Protein AF-A0A2V6WDA0-F1 (afdb_monomer)

Structure (mmCIF, N/CA/C/O backbone):
data_AF-A0A2V6WDA0-F1
#
_entry.id   AF-A0A2V6WDA0-F1
#
loop_
_atom_site.group_PDB
_atom_site.id
_atom_site.type_symbol
_atom_site.label_atom_id
_atom_site.label_alt_id
_atom_site.label_comp_id
_atom_site.label_asym_id
_atom_site.label_entity_id
_atom_site.label_seq_id
_atom_site.pdbx_PDB_ins_code
_atom_site.Cartn_x
_atom_site.Cartn_y
_atom_site.Cartn_z
_a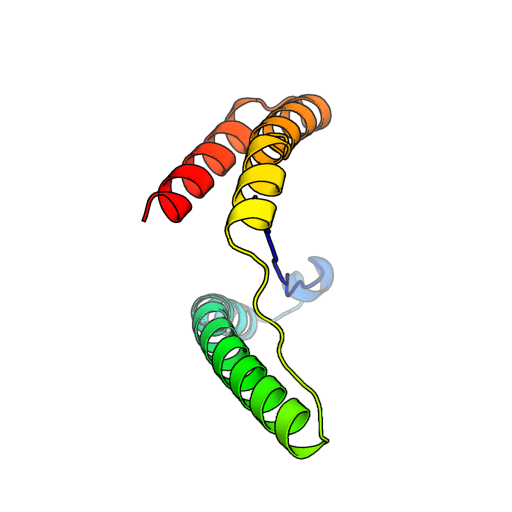tom_site.occupa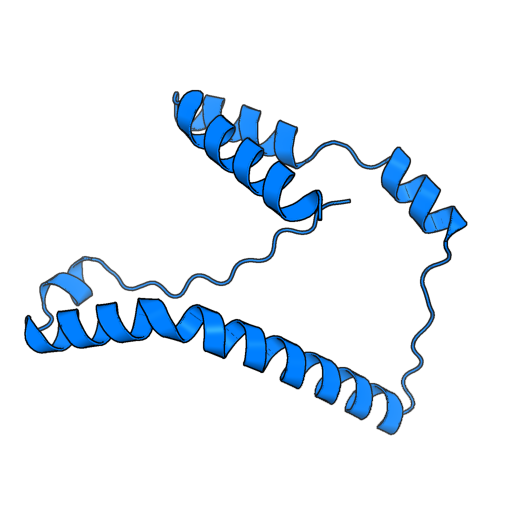ncy
_atom_site.B_iso_or_equiv
_atom_site.auth_seq_id
_atom_site.auth_comp_id
_atom_site.auth_asym_id
_atom_site.auth_atom_id
_atom_site.pdbx_PDB_model_num
ATOM 1 N N . MET A 1 1 ? -8.205 9.121 10.030 1.00 54.94 1 MET A N 1
ATOM 2 C CA . MET A 1 1 ? -7.058 8.222 10.258 1.00 54.94 1 MET A CA 1
ATOM 3 C C . MET A 1 1 ? -6.836 7.422 8.990 1.00 54.94 1 MET A C 1
ATOM 5 O O . MET A 1 1 ? -7.777 6.795 8.522 1.00 54.94 1 MET A O 1
ATOM 9 N N . MET A 1 2 ? -5.642 7.533 8.411 1.00 61.38 2 MET A N 1
ATOM 10 C CA . MET A 1 2 ? -5.237 6.835 7.193 1.00 61.38 2 MET A CA 1
ATOM 11 C C . MET A 1 2 ? -4.226 5.760 7.585 1.00 61.38 2 MET A C 1
ATOM 13 O O . MET A 1 2 ? -3.241 6.078 8.246 1.00 61.38 2 MET A O 1
ATOM 17 N N . ALA A 1 3 ? -4.477 4.515 7.195 1.00 59.34 3 ALA A N 1
ATOM 18 C CA . ALA A 1 3 ? -3.494 3.444 7.264 1.00 59.34 3 ALA A CA 1
ATOM 19 C C . ALA A 1 3 ? -3.102 3.097 5.827 1.00 59.34 3 ALA A C 1
ATOM 21 O O . ALA A 1 3 ? -3.945 2.679 5.037 1.00 59.34 3 ALA A O 1
ATOM 22 N N . LEU A 1 4 ? -1.838 3.334 5.485 1.00 62.47 4 LEU A N 1
ATOM 23 C CA . LEU A 1 4 ? -1.258 2.921 4.214 1.00 62.47 4 LEU A CA 1
ATOM 24 C C . LEU A 1 4 ? -0.470 1.645 4.477 1.00 62.47 4 LEU A C 1
ATOM 26 O O . LEU A 1 4 ? 0.538 1.673 5.182 1.00 62.47 4 LEU A O 1
ATOM 30 N N . THR A 1 5 ? -0.933 0.530 3.929 1.00 64.00 5 THR A N 1
ATOM 31 C CA . THR A 1 5 ? -0.197 -0.733 3.950 1.00 64.00 5 THR A CA 1
ATOM 32 C C . THR A 1 5 ? 0.186 -1.086 2.520 1.00 64.00 5 THR A C 1
ATOM 34 O O . THR A 1 5 ? -0.581 -0.889 1.578 1.00 64.00 5 THR A O 1
ATOM 37 N N . GLY A 1 6 ? 1.418 -1.548 2.336 1.00 72.19 6 GLY A N 1
ATOM 38 C CA . GLY A 1 6 ? 1.940 -1.897 1.024 1.00 72.19 6 GLY A CA 1
ATOM 39 C C . GLY A 1 6 ? 2.985 -2.988 1.158 1.00 72.19 6 GLY A C 1
ATOM 40 O O . GLY A 1 6 ? 3.932 -2.853 1.930 1.00 72.19 6 GLY A O 1
ATOM 41 N N . HIS A 1 7 ? 2.810 -4.061 0.395 1.00 82.88 7 HIS A N 1
ATOM 42 C CA . HIS A 1 7 ? 3.795 -5.125 0.276 1.00 82.88 7 HIS A CA 1
ATOM 43 C C . HIS A 1 7 ? 4.488 -4.979 -1.072 1.00 82.88 7 HIS A C 1
ATOM 45 O O . HIS A 1 7 ? 3.846 -5.016 -2.119 1.00 82.88 7 HIS A O 1
ATOM 51 N N . ASN A 1 8 ? 5.806 -4.796 -1.042 1.00 83.19 8 ASN A N 1
ATOM 52 C CA . ASN A 1 8 ? 6.606 -4.693 -2.252 1.00 83.19 8 ASN A CA 1
ATOM 53 C C . ASN A 1 8 ? 7.285 -6.033 -2.523 1.00 83.19 8 ASN A C 1
ATOM 55 O O . ASN A 1 8 ? 8.118 -6.480 -1.736 1.00 83.19 8 ASN A O 1
ATOM 59 N N . ILE A 1 9 ? 6.982 -6.639 -3.668 1.00 83.19 9 ILE A N 1
ATOM 60 C CA . ILE A 1 9 ? 7.757 -7.763 -4.194 1.00 83.19 9 ILE A CA 1
ATOM 61 C C . ILE A 1 9 ? 8.825 -7.170 -5.106 1.00 83.19 9 ILE A C 1
ATOM 63 O O . ILE A 1 9 ? 8.515 -6.532 -6.111 1.00 83.19 9 ILE A O 1
ATOM 67 N N . THR A 1 10 ? 10.093 -7.332 -4.735 1.00 90.00 10 THR A N 1
ATOM 68 C CA . THR A 1 10 ? 11.211 -6.695 -5.441 1.00 90.00 10 THR A CA 1
ATOM 69 C C . THR A 1 10 ? 12.271 -7.710 -5.845 1.00 90.00 10 THR A C 1
ATOM 71 O O . THR A 1 10 ? 12.440 -8.753 -5.220 1.00 90.00 10 THR A O 1
ATOM 74 N N . MET A 1 11 ? 12.998 -7.392 -6.916 1.00 94.00 11 MET A N 1
ATOM 75 C CA . MET A 1 11 ? 14.137 -8.168 -7.398 1.00 94.00 11 MET A CA 1
ATOM 76 C C . MET A 1 11 ? 15.306 -7.227 -7.667 1.00 94.00 11 MET A C 1
ATOM 78 O O . MET A 1 11 ? 15.132 -6.125 -8.192 1.00 94.00 11 MET A O 1
ATOM 82 N N . SER A 1 12 ? 16.521 -7.673 -7.340 1.00 97.00 12 SER A N 1
ATOM 83 C CA . SER A 1 12 ? 17.721 -6.890 -7.624 1.00 97.00 12 SER A CA 1
ATOM 84 C C . SER A 1 12 ? 17.897 -6.664 -9.128 1.00 97.00 12 SER A C 1
ATOM 86 O O . SER A 1 12 ? 17.724 -7.575 -9.943 1.00 97.00 12 SER A O 1
ATOM 88 N N . LYS A 1 13 ? 18.336 -5.458 -9.506 1.00 96.56 13 LYS A N 1
ATOM 89 C CA . LYS A 1 13 ? 18.588 -5.097 -10.911 1.00 96.56 13 LYS A CA 1
ATOM 90 C C . LYS A 1 13 ? 19.578 -6.049 -11.592 1.00 96.56 13 LYS A C 1
ATOM 92 O O . LYS A 1 13 ? 19.381 -6.397 -12.750 1.00 96.56 13 LYS A O 1
ATOM 97 N N . ARG A 1 14 ? 20.601 -6.507 -10.856 1.00 97.94 14 ARG A N 1
ATOM 98 C CA . ARG A 1 14 ? 21.593 -7.490 -11.327 1.00 97.94 14 ARG A CA 1
ATOM 99 C C . ARG A 1 14 ? 20.945 -8.818 -11.715 1.00 97.94 14 ARG A C 1
ATOM 101 O O . ARG A 1 14 ? 21.348 -9.417 -12.705 1.00 97.94 14 ARG A O 1
ATOM 108 N N . THR A 1 15 ? 19.992 -9.295 -10.918 1.00 97.69 15 THR A N 1
ATOM 109 C CA . THR A 1 15 ? 19.298 -10.557 -11.209 1.00 97.69 15 THR A CA 1
ATOM 110 C C . THR A 1 15 ? 18.383 -10.367 -12.407 1.00 97.69 15 THR A C 1
ATOM 112 O O . THR A 1 15 ? 18.494 -11.115 -13.370 1.00 97.69 15 THR A O 1
ATOM 115 N N . TRP A 1 16 ? 17.593 -9.288 -12.414 1.00 97.19 16 TRP A N 1
ATOM 116 C CA . TRP A 1 16 ? 16.725 -8.934 -13.537 1.00 97.19 16 TRP A CA 1
ATOM 117 C C . TRP A 1 16 ? 17.464 -8.894 -14.879 1.00 97.19 16 TRP A C 1
ATOM 119 O O . TRP A 1 16 ? 17.018 -9.494 -15.854 1.00 97.19 16 TRP A O 1
ATOM 129 N N . SER A 1 17 ? 18.622 -8.227 -14.930 1.00 97.75 17 SER A N 1
ATOM 130 C CA . SER A 1 17 ? 19.399 -8.069 -16.165 1.00 97.75 17 SER A CA 1
ATOM 131 C C . SER A 1 17 ? 20.000 -9.370 -16.697 1.00 97.75 17 SER A C 1
ATOM 133 O O . SER A 1 17 ? 20.411 -9.407 -17.849 1.00 97.75 17 SER A O 1
ATOM 135 N N . ARG A 1 18 ? 20.098 -10.410 -15.862 1.00 98.06 18 ARG A N 1
ATOM 136 C CA . ARG A 1 18 ? 20.635 -11.723 -16.246 1.00 98.06 18 ARG A CA 1
ATOM 137 C C . ARG A 1 18 ? 19.555 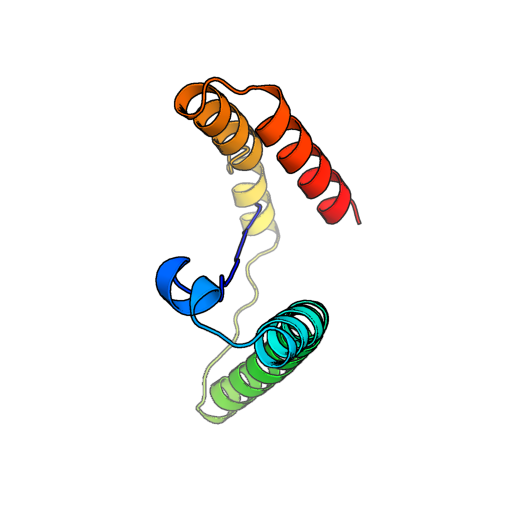-12.689 -16.724 1.00 98.06 18 ARG A C 1
ATOM 139 O O . ARG A 1 18 ? 19.897 -13.742 -17.249 1.00 98.06 18 ARG A O 1
ATOM 146 N N . LEU A 1 19 ? 18.280 -12.353 -16.533 1.00 98.06 19 LEU A N 1
ATOM 147 C CA . LEU A 1 19 ? 17.180 -13.171 -17.024 1.00 98.06 19 LEU A CA 1
ATOM 148 C C . LEU A 1 19 ? 17.064 -13.050 -18.552 1.00 98.06 19 LEU A C 1
ATOM 150 O O . LEU A 1 19 ? 17.126 -11.930 -19.071 1.00 98.06 19 LEU A O 1
ATOM 154 N N . PRO A 1 20 ? 16.835 -14.169 -19.260 1.00 98.38 20 PRO A N 1
ATOM 155 C CA . PRO A 1 20 ? 16.413 -14.158 -20.655 1.00 98.38 20 PRO A CA 1
ATOM 156 C C . PRO A 1 20 ? 15.171 -13.284 -20.889 1.00 98.38 20 PRO A C 1
ATOM 158 O O . PRO A 1 20 ? 14.367 -13.045 -19.980 1.00 98.38 20 PRO A O 1
ATOM 161 N N . LYS A 1 21 ? 15.020 -12.761 -22.111 1.00 97.94 21 LYS A N 1
ATOM 162 C CA . LYS A 1 21 ? 13.998 -11.748 -22.416 1.00 97.94 21 LYS A CA 1
ATOM 163 C C . LYS A 1 21 ? 12.571 -12.284 -22.292 1.00 97.94 21 LYS A C 1
ATOM 165 O O . LYS A 1 21 ? 11.693 -11.578 -21.804 1.00 97.94 21 LYS A O 1
ATOM 170 N N . ASP A 1 22 ? 12.353 -13.518 -22.712 1.00 98.12 22 ASP A N 1
ATOM 171 C CA . ASP A 1 22 ? 11.112 -14.267 -22.532 1.00 98.12 22 ASP A CA 1
ATOM 172 C C . ASP A 1 22 ? 10.741 -14.394 -21.046 1.00 98.12 22 ASP A C 1
ATOM 174 O O . ASP A 1 22 ? 9.616 -14.075 -20.668 1.00 98.12 22 ASP A O 1
ATOM 178 N N . ILE A 1 23 ? 11.703 -14.715 -20.176 1.00 98.19 23 ILE A N 1
ATOM 179 C CA . ILE A 1 23 ? 11.472 -14.796 -18.726 1.00 98.19 23 ILE A CA 1
ATOM 180 C C . ILE A 1 23 ? 11.167 -13.420 -18.123 1.00 98.19 23 ILE A C 1
ATOM 182 O O . ILE A 1 23 ? 10.249 -13.286 -17.313 1.00 98.19 23 ILE A O 1
ATOM 186 N N . GLN A 1 24 ? 11.875 -12.364 -18.541 1.00 97.75 24 GLN A N 1
ATOM 187 C CA . GLN A 1 24 ? 11.530 -10.993 -18.142 1.00 97.75 24 GLN A CA 1
ATOM 188 C C . GLN A 1 24 ? 10.086 -10.639 -18.525 1.00 97.75 24 GLN A C 1
ATOM 190 O O . GLN A 1 24 ? 9.376 -10.011 -17.739 1.00 97.75 24 GLN A O 1
ATOM 195 N N . ASN A 1 25 ? 9.640 -11.040 -19.716 1.00 97.44 25 ASN A N 1
ATOM 196 C CA . ASN A 1 25 ? 8.274 -10.782 -20.164 1.00 97.44 25 ASN A CA 1
ATOM 197 C C . ASN A 1 25 ? 7.250 -11.516 -19.284 1.00 97.44 25 ASN A C 1
ATOM 199 O O . ASN A 1 25 ? 6.266 -10.895 -18.888 1.00 97.44 25 ASN A O 1
ATOM 203 N N . VAL A 1 26 ? 7.517 -12.770 -18.897 1.00 96.44 26 VAL A N 1
ATOM 204 C CA . VAL A 1 26 ? 6.674 -13.513 -17.940 1.00 96.44 26 VAL A CA 1
ATOM 205 C C . VAL A 1 26 ? 6.579 -12.773 -16.605 1.00 96.44 26 VAL A C 1
ATOM 207 O O . VAL A 1 26 ? 5.480 -12.534 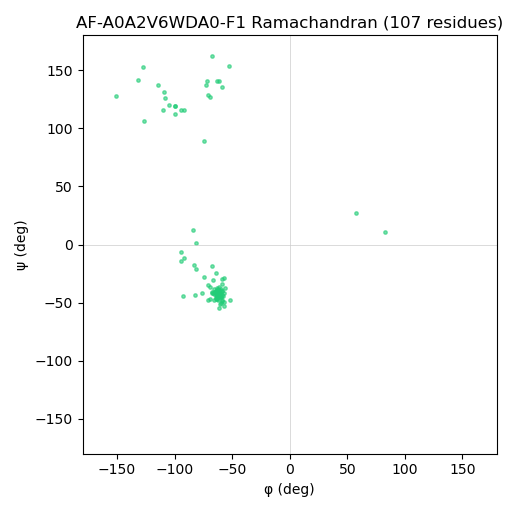-16.114 1.00 96.44 26 VAL A O 1
ATOM 210 N N . PHE A 1 27 ? 7.703 -12.330 -16.034 1.00 95.19 27 PHE A N 1
ATOM 211 C CA . PHE A 1 27 ? 7.681 -11.558 -14.786 1.00 95.19 27 PHE A CA 1
ATOM 212 C C . PHE A 1 27 ? 6.868 -10.265 -14.902 1.00 95.19 27 PHE A C 1
ATOM 214 O O . PHE A 1 27 ? 6.156 -9.915 -13.963 1.00 95.19 27 PHE A O 1
ATOM 221 N N . ARG A 1 28 ? 6.954 -9.546 -16.031 1.00 92.56 28 ARG A N 1
ATOM 222 C CA . ARG A 1 28 ? 6.152 -8.330 -16.247 1.00 92.56 28 ARG A CA 1
ATOM 223 C C . ARG A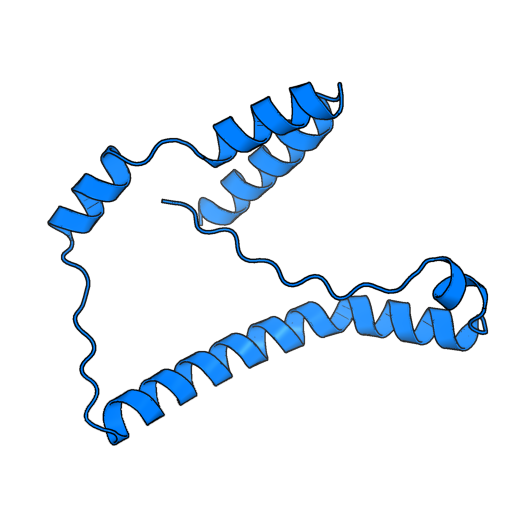 1 28 ? 4.665 -8.643 -16.329 1.00 92.56 28 ARG A C 1
ATOM 225 O O . ARG A 1 28 ? 3.894 -7.984 -15.636 1.00 92.56 28 ARG A O 1
ATOM 232 N N . ASP A 1 29 ? 4.293 -9.645 -17.119 1.00 94.06 29 ASP A N 1
ATOM 233 C CA . ASP A 1 29 ? 2.905 -10.086 -17.265 1.00 94.06 29 ASP A CA 1
ATOM 234 C C . ASP A 1 29 ? 2.299 -10.478 -15.912 1.00 94.06 29 ASP A C 1
ATOM 236 O O . ASP A 1 29 ? 1.254 -9.961 -15.522 1.00 94.06 29 ASP A O 1
ATOM 240 N N . GLN A 1 30 ? 3.003 -11.312 -15.146 1.00 93.38 30 GLN A N 1
ATOM 241 C CA . GLN A 1 30 ? 2.531 -11.741 -13.834 1.00 93.38 30 GLN A CA 1
ATOM 242 C C . GLN A 1 30 ? 2.496 -10.577 -12.842 1.00 93.38 30 GLN A C 1
ATOM 244 O O . GLN A 1 30 ? 1.491 -10.397 -12.167 1.00 93.38 30 GLN A O 1
ATOM 249 N N . SER A 1 31 ? 3.505 -9.695 -12.822 1.00 88.94 31 SER A N 1
ATOM 250 C CA . SER A 1 31 ? 3.506 -8.528 -11.923 1.00 88.94 31 SER A CA 1
ATOM 251 C C . SER A 1 31 ? 2.305 -7.595 -12.119 1.00 88.94 31 SER A C 1
ATOM 253 O O . SER A 1 31 ? 1.855 -6.976 -11.157 1.00 88.94 31 SER A O 1
ATOM 255 N N . ALA A 1 32 ? 1.763 -7.513 -13.340 1.00 85.75 32 ALA A N 1
ATOM 256 C CA . ALA A 1 32 ? 0.575 -6.715 -13.628 1.00 85.75 32 ALA A CA 1
ATOM 257 C C . ALA A 1 32 ? -0.720 -7.356 -13.096 1.00 85.75 32 ALA A C 1
ATOM 259 O O . ALA A 1 32 ? -1.663 -6.636 -12.774 1.00 85.75 32 ALA A O 1
ATOM 260 N N . LYS A 1 33 ? -0.761 -8.690 -12.988 1.00 88.31 33 LYS A N 1
ATOM 261 C CA . LYS A 1 33 ? -1.936 -9.472 -12.567 1.00 88.31 33 LYS A CA 1
ATOM 262 C C . LYS A 1 33 ? -1.942 -9.747 -11.066 1.00 88.31 33 LYS A C 1
ATOM 264 O O . LYS A 1 33 ? -2.945 -9.524 -10.394 1.00 88.31 33 LYS A O 1
ATOM 269 N N . THR A 1 34 ? -0.789 -10.137 -10.523 1.00 86.94 34 THR A N 1
ATOM 270 C CA . THR A 1 34 ? -0.650 -10.644 -9.153 1.00 86.94 34 THR A CA 1
ATOM 271 C C . THR A 1 34 ? -1.141 -9.666 -8.092 1.00 86.94 34 THR A C 1
ATOM 273 O O . THR A 1 34 ? -1.599 -10.112 -7.049 1.00 86.94 34 THR A O 1
ATOM 276 N N . MET A 1 35 ? -1.092 -8.347 -8.317 1.00 80.75 35 MET A N 1
ATOM 277 C CA . MET A 1 35 ? -1.592 -7.396 -7.316 1.00 80.75 35 MET A CA 1
ATOM 278 C C . MET A 1 35 ? -3.101 -7.551 -7.066 1.00 80.75 35 MET A C 1
ATOM 280 O O . MET A 1 35 ? -3.543 -7.431 -5.926 1.00 80.75 35 MET A O 1
ATOM 284 N N . GLN A 1 36 ? -3.891 -7.832 -8.105 1.00 82.88 36 GLN A N 1
ATOM 285 C CA . GLN A 1 36 ? -5.331 -8.053 -7.954 1.00 82.88 36 GLN A CA 1
ATOM 286 C C . GLN A 1 36 ? 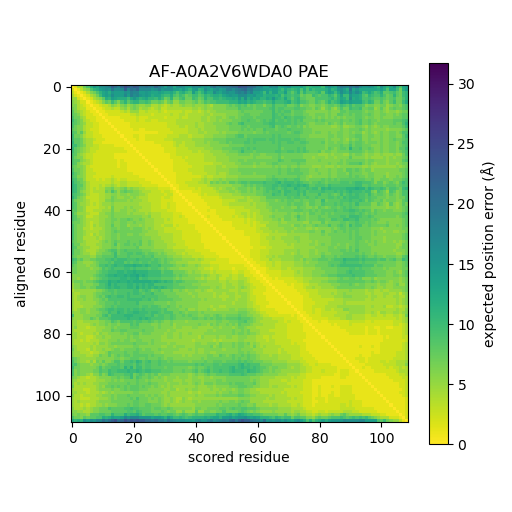-5.604 -9.367 -7.218 1.00 82.88 36 GLN A C 1
ATOM 288 O O . GLN A 1 36 ? -6.352 -9.374 -6.241 1.00 82.88 36 GLN A O 1
ATOM 293 N N . ASP A 1 37 ? -4.926 -10.440 -7.628 1.00 87.44 37 ASP A N 1
ATOM 294 C CA . ASP A 1 37 ? -5.049 -11.759 -6.999 1.00 87.44 37 ASP A CA 1
ATOM 295 C C . ASP A 1 37 ? -4.613 -11.727 -5.528 1.00 87.44 37 ASP A C 1
ATOM 297 O O . ASP A 1 37 ? -5.257 -12.315 -4.662 1.00 87.44 37 ASP A O 1
ATOM 301 N N . TYR A 1 38 ? -3.544 -10.986 -5.226 1.00 85.88 38 TYR A N 1
ATOM 302 C CA . TYR A 1 38 ? -3.045 -10.802 -3.870 1.00 85.88 38 TYR A CA 1
ATOM 303 C C . TYR A 1 38 ? -4.065 -10.089 -2.980 1.00 85.88 38 TYR A C 1
ATOM 305 O O . TYR A 1 38 ? -4.307 -10.535 -1.862 1.00 85.88 38 TYR A O 1
ATOM 313 N N . LEU A 1 39 ? -4.695 -9.011 -3.462 1.00 85.06 39 LEU A N 1
ATOM 314 C CA . LEU A 1 39 ? -5.719 -8.298 -2.691 1.00 85.06 39 LEU A CA 1
ATOM 315 C C . LEU A 1 39 ? -6.953 -9.169 -2.424 1.00 85.06 39 LEU A C 1
ATOM 317 O O . LEU A 1 39 ? -7.483 -9.136 -1.314 1.00 85.06 39 LEU A O 1
ATOM 321 N N . ALA A 1 40 ? -7.383 -9.969 -3.405 1.00 88.00 40 ALA A N 1
ATOM 322 C CA . ALA A 1 40 ? -8.465 -10.933 -3.214 1.00 88.00 40 ALA A CA 1
ATOM 323 C C . ALA A 1 40 ? -8.092 -11.981 -2.153 1.00 88.00 40 ALA A C 1
ATOM 325 O O . ALA A 1 40 ? -8.839 -12.198 -1.199 1.00 88.00 40 ALA A O 1
ATOM 326 N N . TRP A 1 41 ? -6.887 -12.550 -2.260 1.00 90.62 41 TRP A N 1
ATOM 327 C CA . TRP A 1 41 ? -6.376 -13.517 -1.293 1.00 90.62 41 TRP A CA 1
ATOM 328 C C . TRP A 1 41 ? -6.269 -12.945 0.127 1.00 90.62 41 TRP A C 1
ATOM 330 O O . TRP A 1 41 ? -6.620 -13.640 1.077 1.00 90.62 41 TRP A O 1
ATOM 340 N N . VAL A 1 42 ? -5.828 -11.690 0.297 1.00 88.94 42 VAL A N 1
ATOM 341 C CA . VAL A 1 42 ? -5.765 -11.038 1.619 1.00 88.94 42 VAL A CA 1
ATOM 342 C C . VAL A 1 42 ? -7.153 -10.961 2.254 1.00 88.94 42 VAL A C 1
ATOM 344 O O . VAL A 1 42 ? -7.292 -11.315 3.422 1.00 88.94 42 VAL A O 1
ATOM 347 N N . GLY A 1 43 ? -8.183 -10.567 1.498 1.00 88.19 43 GLY A N 1
ATOM 348 C CA . GLY A 1 43 ? -9.554 -10.507 2.014 1.00 88.19 43 GLY A CA 1
ATOM 349 C C . GLY A 1 43 ? -10.072 -11.871 2.484 1.00 88.19 43 GLY A C 1
ATOM 350 O O . GLY A 1 43 ? -10.614 -11.990 3.587 1.00 88.19 43 GLY A O 1
ATOM 351 N N . ASP A 1 44 ? -9.846 -12.919 1.689 1.00 92.56 44 ASP A N 1
ATOM 352 C CA . ASP A 1 44 ? -10.223 -14.290 2.051 1.00 92.56 44 ASP A CA 1
ATOM 353 C C . ASP A 1 44 ? -9.437 -14.800 3.267 1.00 92.56 44 ASP A C 1
ATOM 355 O O . ASP A 1 44 ? -9.994 -15.438 4.168 1.00 92.56 44 ASP A O 1
ATOM 359 N N . PHE A 1 45 ? -8.140 -14.491 3.322 1.00 93.31 45 PHE A N 1
ATOM 360 C CA . PHE A 1 45 ? -7.273 -14.851 4.434 1.00 93.31 45 PHE A CA 1
ATOM 361 C C . PHE A 1 45 ? -7.716 -14.176 5.736 1.00 93.31 45 PHE A C 1
ATOM 363 O O . PHE A 1 45 ? -7.833 -14.851 6.759 1.00 93.31 45 PHE A O 1
ATOM 370 N N . GLU A 1 46 ? -8.003 -12.872 5.713 1.00 92.50 46 GLU A N 1
ATOM 371 C CA . GLU A 1 46 ? -8.474 -12.117 6.880 1.00 92.50 46 GLU A CA 1
ATOM 372 C C . GLU A 1 46 ? -9.825 -12.632 7.382 1.00 92.50 46 GLU A C 1
ATOM 374 O O . GLU A 1 46 ? -10.011 -12.803 8.591 1.00 92.50 46 GLU A O 1
ATOM 379 N N . LYS A 1 47 ? -10.747 -12.963 6.469 1.00 93.88 47 LYS A N 1
ATOM 380 C CA . LYS A 1 47 ? -12.029 -13.582 6.824 1.00 93.88 47 LYS A CA 1
ATOM 381 C C . LYS A 1 47 ? -11.819 -14.912 7.550 1.00 93.88 47 LYS A C 1
ATOM 383 O O . LYS A 1 47 ? -12.346 -15.100 8.648 1.00 93.88 47 LYS A O 1
ATOM 388 N N . LYS A 1 48 ? -10.994 -15.798 6.986 1.00 95.69 48 LYS A N 1
ATOM 389 C CA . LYS A 1 48 ? -10.668 -17.093 7.600 1.00 95.69 48 LYS A CA 1
ATOM 390 C C . LYS A 1 48 ? -9.951 -16.928 8.940 1.00 95.69 48 LYS A C 1
ATOM 392 O O . LYS A 1 48 ? -10.201 -17.676 9.882 1.00 95.69 48 LYS A O 1
ATOM 397 N N . ALA A 1 49 ? -9.059 -15.947 9.055 1.00 95.50 49 ALA A N 1
ATOM 398 C CA . ALA A 1 49 ? -8.387 -15.637 10.311 1.00 95.50 49 ALA A CA 1
ATOM 399 C C . ALA A 1 49 ? -9.395 -15.211 11.389 1.00 95.50 49 ALA A C 1
ATOM 401 O O . ALA A 1 49 ? -9.319 -15.694 12.519 1.00 95.50 49 ALA A O 1
ATOM 402 N N . ALA A 1 50 ? -10.371 -14.368 11.040 1.00 94.69 50 ALA A N 1
ATOM 403 C CA . ALA A 1 50 ? -11.420 -13.955 11.962 1.00 94.69 50 ALA A CA 1
ATOM 404 C C . ALA A 1 50 ? -12.305 -15.129 12.415 1.00 94.69 50 ALA A C 1
ATOM 406 O O . ALA A 1 50 ? -12.639 -15.216 13.597 1.00 94.69 50 ALA A O 1
ATOM 407 N N . GLU A 1 51 ? -12.653 -16.041 11.505 1.00 96.00 51 GLU A N 1
ATOM 408 C CA . GLU A 1 51 ? -13.387 -17.278 11.815 1.00 96.00 51 GLU A CA 1
ATOM 409 C C . GLU A 1 51 ? -12.596 -18.159 12.794 1.00 96.00 51 GLU A C 1
ATOM 411 O O . GLU A 1 51 ? -13.090 -18.467 13.879 1.00 96.00 51 GLU A O 1
ATOM 416 N N . ASN A 1 52 ? -11.324 -18.436 12.494 1.00 97.12 52 ASN A N 1
ATOM 417 C CA . ASN A 1 52 ? -10.445 -19.230 13.357 1.00 97.12 52 ASN A CA 1
ATOM 418 C C . ASN A 1 52 ? -10.265 -18.618 14.757 1.00 97.12 52 ASN A C 1
ATOM 420 O O . ASN A 1 52 ? -10.166 -19.340 15.749 1.00 97.12 52 ASN A O 1
ATOM 424 N N . ILE A 1 53 ? -10.178 -17.285 14.860 1.00 97.12 53 ILE A N 1
ATOM 425 C CA . ILE A 1 53 ? -10.080 -16.597 16.155 1.00 97.12 53 ILE A CA 1
ATOM 426 C C . ILE A 1 53 ? -11.345 -16.850 16.981 1.00 97.12 53 ILE A C 1
ATOM 428 O O . ILE A 1 53 ? -11.225 -17.158 18.165 1.00 97.12 53 ILE A O 1
ATOM 432 N N . LYS A 1 54 ? -12.538 -16.773 16.374 1.00 96.25 54 LYS A N 1
ATOM 433 C CA . LYS A 1 54 ? -13.808 -17.058 17.068 1.00 96.25 54 LYS A CA 1
ATOM 434 C C . LYS A 1 54 ? -13.888 -18.508 17.531 1.00 96.25 54 LYS A C 1
ATOM 436 O O . LYS A 1 54 ? -14.249 -18.749 18.678 1.00 96.25 54 LYS A O 1
ATOM 441 N N . GLU A 1 55 ? -13.512 -19.458 16.675 1.00 97.06 55 GLU A N 1
ATOM 442 C CA . GLU A 1 55 ? -13.507 -20.892 17.009 1.00 97.06 55 GLU A CA 1
ATOM 443 C C . GLU A 1 55 ? -12.605 -21.210 18.207 1.00 97.06 55 GLU A C 1
ATOM 445 O O . GLU A 1 55 ? -12.930 -22.060 19.031 1.00 97.06 55 GLU A O 1
ATOM 450 N N . LYS A 1 56 ? -11.496 -20.478 18.350 1.00 97.62 56 LYS A N 1
ATOM 451 C CA . LYS A 1 56 ? -10.569 -20.601 19.484 1.00 97.62 56 LYS A CA 1
ATOM 452 C C . LYS A 1 56 ? -10.987 -19.793 20.720 1.00 97.62 56 LYS A C 1
ATOM 454 O O . LYS A 1 56 ? -10.183 -19.621 21.633 1.00 97.62 56 LYS A O 1
ATOM 459 N N . GLY A 1 57 ? -12.220 -19.286 20.760 1.00 97.56 57 GLY A N 1
ATOM 460 C CA . GLY A 1 57 ? -12.770 -18.531 21.891 1.00 97.56 57 GLY A CA 1
ATOM 461 C C . GLY A 1 57 ? -12.402 -17.044 21.912 1.00 97.56 57 GLY A C 1
ATOM 462 O O . GLY A 1 57 ? -12.647 -16.362 22.906 1.00 97.56 57 GLY A O 1
ATOM 463 N N . GLY A 1 58 ? -11.817 -16.516 20.836 1.00 96.69 58 GLY A N 1
ATOM 464 C CA . GLY A 1 58 ? -11.502 -15.099 20.704 1.00 96.69 58 GLY A CA 1
ATOM 465 C C . GLY A 1 58 ? -12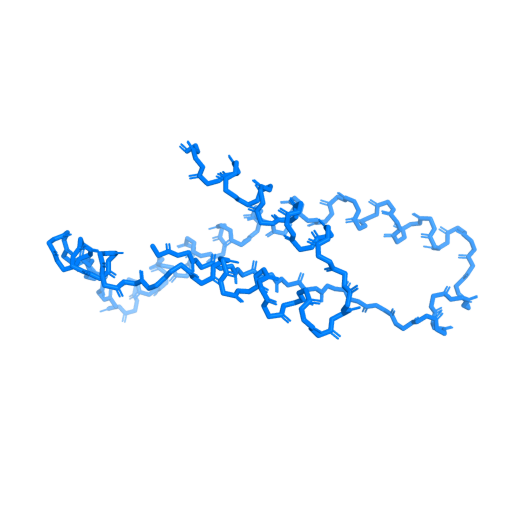.751 -14.238 20.503 1.00 96.69 58 GLY A C 1
ATOM 466 O O . GLY A 1 58 ? -13.668 -14.585 19.759 1.00 96.69 58 GLY A O 1
ATOM 467 N N . THR A 1 59 ? -12.773 -13.067 21.140 1.00 94.88 59 THR A N 1
ATOM 468 C CA . THR A 1 59 ? -13.887 -12.112 21.057 1.00 94.88 59 THR A CA 1
ATOM 469 C C . THR A 1 59 ? -13.496 -10.871 20.264 1.00 94.88 59 THR A C 1
ATOM 471 O O . THR A 1 59 ? -12.490 -10.233 20.575 1.00 94.88 59 THR A O 1
ATOM 474 N N . PHE A 1 60 ? -14.334 -10.462 19.312 1.00 92.12 60 PHE A N 1
ATOM 475 C CA . PHE A 1 60 ? -14.172 -9.201 18.588 1.00 92.12 60 PHE A CA 1
ATOM 476 C C . PHE A 1 60 ? -14.994 -8.109 19.265 1.00 92.12 60 PHE A C 1
ATOM 478 O O . PHE A 1 60 ? -16.221 -8.184 19.301 1.00 92.12 60 PHE A O 1
ATOM 485 N N . LYS A 1 61 ? -14.320 -7.091 19.804 1.00 92.81 61 LYS A N 1
ATOM 486 C CA . LYS A 1 61 ? -14.976 -5.920 20.392 1.00 92.81 61 LYS A CA 1
ATOM 487 C C . LYS A 1 61 ? -14.951 -4.776 19.378 1.00 92.81 61 LYS A C 1
ATOM 489 O O . LYS A 1 61 ? -13.856 -4.374 18.983 1.00 92.81 61 LYS A O 1
ATOM 494 N N . PRO A 1 62 ? -16.111 -4.259 18.936 1.00 90.56 62 PRO A N 1
ATOM 495 C CA . PRO A 1 62 ? -16.129 -3.116 18.037 1.00 90.56 62 PRO A CA 1
ATOM 496 C C . PRO A 1 62 ? -15.511 -1.902 18.734 1.00 90.56 62 PRO A C 1
ATOM 498 O O . PRO A 1 62 ? -15.725 -1.678 19.927 1.00 90.56 62 PRO A O 1
ATOM 501 N N . PHE A 1 63 ? -14.740 -1.116 17.986 1.00 91.00 63 PHE A N 1
ATOM 502 C CA . PHE A 1 63 ? -14.183 0.122 18.514 1.00 91.00 63 PHE A CA 1
ATOM 503 C C . PHE A 1 63 ? -15.314 1.154 18.695 1.00 91.00 63 PHE A C 1
ATOM 505 O O . PHE A 1 63 ? -16.074 1.366 17.74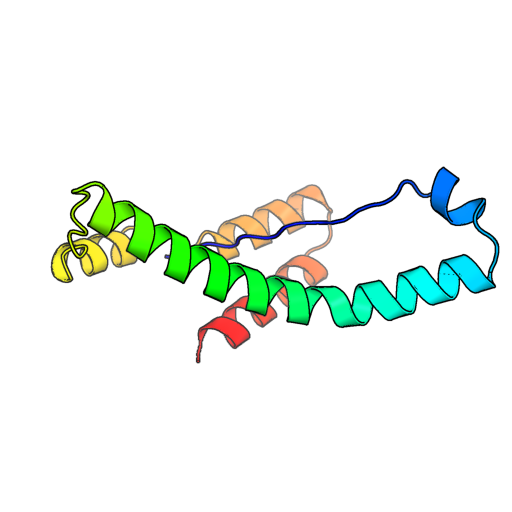4 1.00 91.00 63 PHE A O 1
ATOM 512 N N . PRO A 1 64 ? -15.465 1.796 19.871 1.00 94.81 64 PRO A N 1
ATOM 513 C CA . PRO A 1 64 ? -16.566 2.726 20.114 1.00 94.81 64 PRO A CA 1
ATOM 514 C C . PRO A 1 64 ? -16.566 3.898 19.126 1.00 94.81 64 PRO A C 1
ATOM 516 O O . PRO A 1 64 ? -15.526 4.507 18.872 1.00 94.81 64 PRO A O 1
ATOM 519 N N . ALA A 1 65 ? -17.736 4.247 18.586 1.00 94.38 65 ALA A N 1
ATOM 520 C CA . ALA A 1 65 ? -17.855 5.281 17.556 1.00 94.38 65 ALA A CA 1
ATOM 521 C C . ALA A 1 65 ? -17.423 6.674 18.052 1.00 94.38 65 ALA A C 1
ATOM 523 O O . ALA A 1 65 ? -16.738 7.400 17.329 1.00 94.38 65 ALA A O 1
ATOM 524 N N . ASP A 1 66 ? -17.764 7.026 19.295 1.00 94.69 66 ASP A N 1
ATOM 525 C CA . ASP A 1 66 ? -17.388 8.310 19.896 1.00 94.69 66 ASP A CA 1
ATOM 526 C C . ASP A 1 66 ? -15.879 8.416 20.121 1.00 94.69 66 ASP A C 1
ATOM 528 O O . ASP A 1 66 ? -15.273 9.445 19.818 1.00 94.69 66 ASP A O 1
ATOM 532 N N . GLU A 1 67 ? -15.248 7.330 20.573 1.00 94.94 67 GLU A N 1
ATOM 533 C CA . GLU A 1 67 ? -13.789 7.260 20.667 1.00 94.94 67 GLU A CA 1
ATOM 534 C C . GLU A 1 67 ? -13.156 7.343 19.279 1.00 94.94 67 GLU A C 1
ATOM 536 O O . GLU A 1 67 ? -12.205 8.096 19.080 1.00 94.94 67 GLU A O 1
ATOM 541 N N . LEU A 1 68 ? -13.727 6.676 18.270 1.00 91.31 68 LEU A N 1
ATOM 542 C CA . LEU A 1 68 ? -13.209 6.757 16.904 1.00 91.31 68 LEU A CA 1
ATOM 543 C C . LEU A 1 68 ? -13.262 8.191 16.377 1.00 91.31 68 LEU A C 1
ATOM 545 O O . LEU A 1 68 ? -12.342 8.635 15.690 1.00 91.31 68 LEU A O 1
ATOM 549 N N . LYS A 1 69 ? -14.331 8.924 16.699 1.00 92.38 69 LYS A N 1
ATOM 550 C CA . LYS A 1 69 ? -14.488 10.333 16.336 1.00 92.38 69 LYS A CA 1
ATOM 551 C C . LYS A 1 69 ? -13.425 11.199 17.010 1.00 92.38 69 LYS A C 1
ATOM 553 O O . LYS A 1 69 ? -12.787 11.989 16.316 1.00 92.38 69 LYS A O 1
ATOM 558 N N . LYS A 1 70 ? -13.185 11.016 18.315 1.00 93.75 70 LYS A N 1
ATOM 559 C CA . LYS A 1 70 ? -12.114 11.719 19.048 1.00 93.75 70 LYS A CA 1
ATOM 560 C C . LYS A 1 70 ? -10.746 11.440 18.433 1.00 93.75 70 LYS A C 1
ATOM 562 O O . LYS A 1 70 ? -10.005 12.371 18.134 1.00 93.75 70 LYS A O 1
ATOM 567 N N . TRP A 1 71 ? -10.443 10.173 18.158 1.00 91.75 71 TRP A N 1
ATOM 568 C CA . TRP A 1 71 ? -9.178 9.761 17.553 1.00 91.75 71 TRP A CA 1
ATOM 569 C C . TRP A 1 71 ? -8.999 10.341 16.152 1.00 91.75 71 TRP A C 1
ATOM 571 O O . TRP A 1 71 ? -7.923 10.833 15.824 1.00 91.75 71 TRP A O 1
ATOM 581 N N . LYS A 1 72 ? -10.050 10.337 15.322 1.00 87.75 72 LYS A N 1
ATOM 582 C CA . LYS A 1 72 ? -10.020 10.955 13.988 1.00 87.75 72 LYS A CA 1
ATOM 583 C C . LYS A 1 72 ? -9.772 12.461 14.061 1.00 87.75 72 LYS A C 1
ATOM 585 O O . LYS A 1 72 ? -9.008 12.949 13.239 1.00 87.75 72 LYS A O 1
ATOM 590 N N . ALA A 1 73 ? -10.383 13.160 15.019 1.00 90.62 73 ALA A N 1
ATOM 591 C CA . ALA A 1 73 ? -10.202 14.598 15.209 1.00 90.62 73 ALA A CA 1
ATOM 592 C C . ALA A 1 73 ? -8.809 14.960 15.755 1.00 90.62 73 ALA A C 1
ATOM 594 O O . ALA A 1 73 ? -8.260 15.989 15.380 1.00 90.62 73 ALA A O 1
ATOM 595 N N . ALA A 1 74 ? -8.233 14.113 16.612 1.00 92.75 74 ALA A N 1
ATOM 596 C CA . ALA A 1 74 ? -6.896 14.313 17.173 1.00 92.75 74 ALA A CA 1
ATOM 597 C C . ALA A 1 74 ? -5.760 13.836 16.248 1.00 92.75 74 ALA A C 1
ATOM 599 O O . ALA A 1 74 ? -4.603 14.195 16.457 1.00 92.75 74 ALA A O 1
ATOM 600 N N . SER A 1 75 ? -6.063 13.003 15.247 1.00 89.56 75 SER A N 1
ATOM 601 C CA . SER A 1 75 ? -5.058 12.483 14.316 1.00 89.56 75 SER A CA 1
ATOM 602 C C . SER A 1 75 ? -4.545 13.602 13.404 1.00 89.56 75 SER A C 1
ATOM 604 O O . SER A 1 75 ? -5.360 14.223 12.718 1.00 89.56 75 SER A O 1
ATOM 606 N N . PRO A 1 76 ? -3.224 13.825 13.311 1.00 89.94 76 PRO A N 1
ATOM 607 C CA . PRO A 1 76 ? -2.676 14.762 12.339 1.00 89.94 76 PRO A CA 1
ATOM 608 C C . PRO A 1 76 ? -2.872 14.247 10.904 1.00 89.94 76 PRO A C 1
ATOM 610 O O . PRO A 1 76 ? -3.090 13.051 10.670 1.00 89.94 76 PRO A O 1
ATOM 613 N N . ASP A 1 77 ? -2.751 15.144 9.921 1.00 89.62 77 ASP A N 1
ATOM 614 C CA . ASP A 1 77 ? -2.670 14.739 8.516 1.00 89.62 77 ASP A CA 1
ATOM 615 C C . ASP A 1 77 ? -1.278 14.147 8.236 1.00 89.62 77 ASP A C 1
ATOM 617 O O . ASP A 1 77 ? -0.316 14.829 7.869 1.00 89.62 77 ASP A O 1
ATOM 621 N N . PHE A 1 78 ? -1.163 12.837 8.449 1.00 88.69 78 PHE A N 1
ATOM 622 C CA . PHE A 1 78 ? 0.055 12.087 8.156 1.00 88.69 78 PHE A CA 1
ATOM 623 C C . PHE A 1 78 ? 0.407 12.078 6.662 1.00 88.69 78 PHE A C 1
ATOM 625 O O . PHE A 1 78 ? 1.582 11.933 6.331 1.00 88.69 78 PHE A O 1
ATOM 632 N N . LEU A 1 79 ? -0.568 12.257 5.760 1.00 90.75 79 LEU A N 1
ATOM 633 C CA . LEU A 1 79 ? -0.307 12.293 4.321 1.00 90.75 79 LEU A CA 1
ATOM 634 C C . LEU A 1 79 ? 0.320 13.628 3.907 1.00 90.75 79 LEU A C 1
ATOM 636 O O . LEU A 1 79 ? 1.282 13.630 3.146 1.00 90.75 79 LEU A O 1
ATOM 640 N N . ASP A 1 80 ? -0.167 14.744 4.453 1.00 93.38 80 ASP A N 1
ATOM 641 C CA . ASP A 1 80 ? 0.488 16.055 4.320 1.00 93.38 80 ASP A CA 1
ATOM 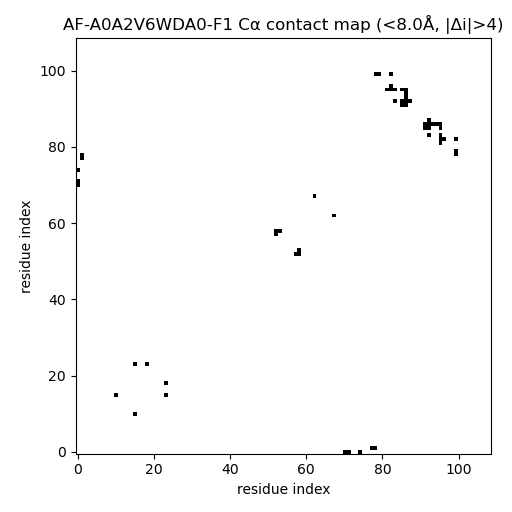642 C C . ASP A 1 80 ? 1.903 16.043 4.921 1.00 93.38 80 ASP A C 1
ATOM 644 O O . ASP A 1 80 ? 2.857 16.536 4.317 1.00 93.38 80 ASP A O 1
ATOM 648 N N . SER A 1 81 ? 2.059 15.406 6.084 1.00 93.69 81 SER A N 1
ATOM 649 C CA . SER A 1 81 ? 3.362 15.280 6.746 1.00 93.69 81 SER A CA 1
ATOM 650 C C . SER A 1 81 ? 4.353 14.480 5.889 1.00 93.69 81 SER A C 1
ATOM 652 O O . SER A 1 81 ? 5.502 14.890 5.715 1.00 93.69 81 SER A O 1
ATOM 654 N N . TRP A 1 82 ? 3.901 13.366 5.303 1.00 93.31 82 TRP A N 1
ATOM 655 C CA . TRP A 1 82 ? 4.677 12.566 4.356 1.00 93.31 82 TRP A CA 1
ATOM 656 C C . TRP A 1 82 ? 5.025 13.345 3.081 1.00 93.31 82 TRP A C 1
ATOM 658 O O . TRP A 1 82 ? 6.169 13.281 2.625 1.00 93.31 82 TRP A O 1
ATOM 668 N N . GLU A 1 83 ? 4.072 14.099 2.524 1.00 95.75 83 GLU A N 1
ATOM 669 C CA . GLU A 1 83 ? 4.265 14.912 1.320 1.00 95.75 83 GLU A CA 1
ATOM 670 C C . GLU A 1 83 ? 5.413 15.912 1.517 1.00 95.75 83 GLU A C 1
ATOM 672 O O . GLU A 1 83 ? 6.384 15.911 0.754 1.00 95.75 83 GLU A O 1
ATOM 677 N N . LYS A 1 84 ? 5.350 16.701 2.598 1.00 96.81 84 LYS A N 1
ATOM 678 C CA . LYS A 1 84 ? 6.359 17.714 2.945 1.00 96.81 84 LYS A CA 1
ATOM 679 C C . LYS A 1 84 ? 7.729 17.100 3.223 1.00 96.81 84 LYS A C 1
ATOM 681 O O . LYS A 1 84 ? 8.736 17.585 2.705 1.00 96.81 84 LYS A O 1
ATOM 686 N N . ALA A 1 85 ? 7.778 16.028 4.015 1.00 96.56 85 ALA A N 1
ATOM 687 C CA . ALA A 1 85 ? 9.032 15.360 4.356 1.00 96.56 85 ALA A CA 1
ATOM 688 C C . ALA A 1 85 ? 9.711 14.756 3.116 1.00 96.56 85 ALA A C 1
ATOM 690 O O . ALA A 1 85 ? 10.922 14.897 2.936 1.00 96.56 85 ALA A O 1
ATOM 691 N N . THR A 1 86 ? 8.931 14.137 2.226 1.00 96.25 86 THR A N 1
ATOM 692 C CA . THR A 1 86 ? 9.442 13.553 0.980 1.00 96.25 86 THR A CA 1
ATOM 693 C C . THR A 1 86 ? 9.965 14.632 0.041 1.00 96.25 86 THR A C 1
ATOM 695 O O . THR A 1 86 ? 11.052 14.475 -0.516 1.00 96.25 86 THR A O 1
ATOM 698 N N . ALA A 1 87 ? 9.245 15.750 -0.093 1.00 97.88 87 ALA A N 1
ATOM 699 C CA . ALA A 1 87 ? 9.687 16.876 -0.910 1.00 97.88 87 ALA A CA 1
ATOM 700 C C . ALA A 1 87 ? 11.029 17.441 -0.428 1.00 97.88 87 ALA A C 1
ATOM 702 O O . ALA A 1 87 ? 11.943 17.642 -1.227 1.00 97.88 87 ALA A O 1
ATOM 703 N N . ALA A 1 88 ? 11.183 17.625 0.886 1.00 97.62 88 ALA A N 1
ATOM 704 C CA . ALA A 1 88 ? 12.429 18.101 1.479 1.00 97.62 88 ALA A CA 1
ATOM 705 C C . ALA A 1 88 ? 13.594 17.118 1.266 1.00 97.62 88 ALA A C 1
ATOM 707 O O . ALA A 1 88 ? 14.691 17.531 0.891 1.00 97.62 88 ALA A O 1
ATOM 708 N N . ALA A 1 89 ? 13.358 15.818 1.466 1.00 97.81 89 ALA A N 1
ATOM 709 C CA . ALA A 1 89 ? 14.390 14.789 1.345 1.00 97.81 89 ALA A CA 1
ATOM 710 C C . ALA A 1 89 ? 14.858 14.568 -0.103 1.00 97.81 89 ALA A C 1
ATOM 712 O O . ALA A 1 89 ? 16.036 14.313 -0.347 1.00 97.81 89 ALA A O 1
ATOM 713 N N . THR A 1 90 ? 13.940 14.663 -1.066 1.00 96.75 90 THR A N 1
ATOM 714 C CA . THR A 1 90 ? 14.217 14.395 -2.488 1.00 96.75 90 THR A CA 1
ATOM 715 C C . THR A 1 90 ? 14.567 15.647 -3.285 1.00 96.75 90 THR A C 1
ATOM 717 O O . THR A 1 90 ? 15.078 15.530 -4.397 1.00 96.75 90 THR A O 1
ATOM 720 N N . LYS A 1 91 ? 14.313 16.839 -2.724 1.00 97.00 91 LYS A N 1
ATOM 721 C CA . LYS A 1 91 ? 14.339 18.129 -3.433 1.00 97.00 91 LYS A CA 1
ATOM 722 C C . LYS A 1 91 ? 13.378 18.168 -4.632 1.00 97.00 91 LYS A C 1
ATOM 724 O O . LYS A 1 91 ? 13.598 18.925 -5.573 1.00 97.00 91 LYS A O 1
ATOM 729 N N . ASP A 1 92 ? 12.310 17.372 -4.581 1.00 97.00 92 ASP A N 1
ATOM 730 C CA . ASP A 1 92 ? 11.236 17.316 -5.573 1.00 97.00 92 ASP A CA 1
ATOM 731 C C . ASP A 1 92 ? 9.880 17.510 -4.885 1.00 97.00 92 ASP A C 1
ATOM 733 O O . ASP A 1 92 ? 9.370 16.619 -4.208 1.00 97.00 92 ASP A O 1
ATOM 737 N N . ALA A 1 93 ? 9.281 18.686 -5.067 1.00 96.50 93 ALA A N 1
ATOM 738 C CA . ALA A 1 93 ? 7.969 19.008 -4.511 1.00 96.50 93 ALA A CA 1
ATOM 739 C C . ALA A 1 93 ? 6.793 18.458 -5.338 1.00 96.50 93 ALA A C 1
ATOM 741 O O . ALA A 1 93 ? 5.690 18.303 -4.813 1.00 96.50 93 ALA A O 1
ATOM 742 N N . GLU A 1 94 ? 6.995 18.148 -6.618 1.00 97.69 94 GLU A N 1
ATOM 743 C CA . GLU A 1 94 ? 5.901 17.836 -7.538 1.00 97.69 94 GLU A CA 1
ATOM 744 C C . GLU A 1 94 ? 5.444 16.381 -7.418 1.00 97.69 94 GLU A C 1
ATOM 746 O O . GLU A 1 94 ? 4.242 16.096 -7.391 1.00 97.69 94 GLU A O 1
ATOM 751 N N . THR A 1 95 ? 6.385 15.442 -7.322 1.00 96.00 95 THR A N 1
ATOM 752 C CA . THR A 1 95 ? 6.066 14.011 -7.208 1.00 96.00 95 THR A CA 1
ATOM 753 C C . THR A 1 95 ? 5.261 13.664 -5.949 1.00 96.00 95 THR A C 1
ATOM 755 O O . THR A 1 95 ? 4.177 13.084 -6.094 1.00 96.00 95 THR A O 1
ATOM 758 N N . PRO A 1 96 ? 5.702 14.002 -4.719 1.00 95.81 96 PRO A N 1
ATOM 759 C CA . PRO A 1 96 ? 4.946 13.663 -3.513 1.00 95.81 96 PRO A CA 1
ATOM 760 C C . PRO A 1 96 ? 3.562 14.319 -3.493 1.00 95.81 96 PRO A C 1
ATOM 762 O O . PRO A 1 96 ? 2.591 13.665 -3.114 1.00 95.81 96 PRO A O 1
ATOM 765 N N . LYS A 1 97 ? 3.432 15.550 -4.003 1.00 96.81 97 LYS A N 1
ATOM 766 C CA . LYS A 1 97 ? 2.142 16.240 -4.134 1.00 96.81 97 LYS A CA 1
ATOM 767 C C . LYS A 1 97 ? 1.165 15.488 -5.038 1.00 96.81 97 LYS A C 1
ATOM 769 O O . LYS A 1 97 ? -0.000 15.303 -4.682 1.00 96.81 97 LYS A O 1
ATOM 774 N N . LYS A 1 98 ? 1.626 14.990 -6.192 1.00 96.88 98 LYS A N 1
ATOM 775 C CA . LYS A 1 98 ? 0.805 14.160 -7.097 1.00 96.88 98 LYS A CA 1
ATOM 776 C C . LYS A 1 98 ? 0.365 12.855 -6.432 1.00 96.88 98 LYS A C 1
ATOM 778 O O . LYS A 1 98 ? -0.795 12.462 -6.565 1.00 96.88 98 LYS A O 1
ATOM 783 N N . VAL A 1 99 ? 1.263 12.201 -5.695 1.00 93.94 99 VAL A N 1
ATOM 784 C CA . VAL A 1 99 ? 0.951 10.963 -4.960 1.00 93.94 99 VAL A CA 1
ATOM 785 C C . VAL A 1 99 ? -0.085 11.224 -3.865 1.00 93.94 99 VAL A C 1
ATOM 787 O O . VAL A 1 99 ? -1.082 10.506 -3.783 1.00 93.94 99 VAL A O 1
ATOM 790 N N . ALA A 1 100 ? 0.092 12.279 -3.069 1.00 93.38 100 ALA A N 1
ATOM 791 C CA . ALA A 1 100 ? -0.848 12.651 -2.019 1.00 93.38 100 ALA A CA 1
ATOM 792 C C . ALA A 1 100 ? -2.233 13.008 -2.585 1.00 93.38 100 ALA A C 1
ATOM 794 O O . ALA A 1 100 ? -3.255 12.553 -2.068 1.00 93.38 100 ALA A O 1
ATOM 795 N N . ALA A 1 101 ? -2.290 13.748 -3.696 1.00 94.94 101 ALA A N 1
ATOM 796 C CA . ALA A 1 101 ? -3.544 14.035 -4.391 1.00 94.94 101 ALA A CA 1
ATOM 797 C C . ALA A 1 101 ? -4.259 12.749 -4.843 1.00 94.94 101 ALA A C 1
ATOM 799 O O . ALA A 1 101 ? -5.469 12.612 -4.643 1.00 94.94 101 ALA A O 1
ATOM 800 N N . ARG A 1 102 ? -3.520 11.774 -5.390 1.00 92.94 102 ARG A N 1
ATOM 801 C CA . ARG A 1 102 ? -4.095 10.487 -5.803 1.00 92.94 102 ARG A CA 1
ATOM 802 C C . ARG A 1 102 ? -4.668 9.703 -4.622 1.00 92.94 102 ARG A C 1
ATOM 804 O O . ARG A 1 102 ? -5.767 9.166 -4.739 1.00 92.94 102 ARG A O 1
ATOM 811 N N . TRP A 1 103 ? -3.968 9.658 -3.491 1.00 90.75 103 TRP A N 1
ATOM 812 C CA . TRP A 1 103 ? -4.473 8.996 -2.284 1.00 90.75 103 TRP A CA 1
ATOM 813 C C . TRP A 1 103 ? -5.747 9.646 -1.753 1.00 90.75 103 TRP A C 1
ATOM 815 O O . TRP A 1 103 ? -6.714 8.942 -1.470 1.00 90.75 103 TRP A O 1
ATOM 825 N N . ARG A 1 104 ? -5.796 10.982 -1.698 1.00 90.69 104 ARG A N 1
ATOM 826 C CA . ARG A 1 104 ? -7.010 11.708 -1.297 1.00 90.69 104 ARG A CA 1
ATOM 827 C C . ARG A 1 104 ? -8.197 11.388 -2.215 1.00 90.69 104 ARG A C 1
ATOM 829 O O . ARG A 1 104 ? -9.292 11.167 -1.716 1.00 90.69 104 ARG A O 1
ATOM 836 N N . GLN A 1 105 ? -7.982 11.277 -3.530 1.00 91.69 105 GLN A N 1
ATOM 837 C CA . GLN A 1 105 ? -9.034 10.866 -4.474 1.00 91.69 105 GLN A CA 1
ATOM 838 C C . GLN A 1 105 ? -9.531 9.433 -4.246 1.00 91.69 105 GLN A C 1
ATOM 840 O O . GLN A 1 105 ? -10.727 9.179 -4.356 1.00 91.69 105 GLN A O 1
ATOM 845 N N . LEU A 1 106 ? -8.627 8.488 -3.969 1.00 85.50 106 LEU A N 1
ATOM 846 C CA . LEU A 1 106 ? -8.989 7.085 -3.747 1.00 85.50 106 LEU A CA 1
ATOM 847 C C . LEU A 1 106 ? -9.815 6.888 -2.469 1.00 85.50 106 LEU A C 1
ATOM 849 O O . LEU A 1 106 ? -10.649 5.993 -2.432 1.00 85.50 106 LEU A O 1
ATOM 853 N N . LEU A 1 107 ? -9.591 7.730 -1.458 1.00 80.00 107 LEU A N 1
ATOM 854 C CA . LEU A 1 107 ? -10.228 7.646 -0.141 1.00 80.00 107 LEU A CA 1
ATOM 855 C C . LEU A 1 107 ? -11.491 8.508 0.005 1.00 80.00 107 LEU A C 1
ATOM 857 O O . LEU A 1 107 ? -12.145 8.446 1.040 1.00 80.00 107 LEU A O 1
ATOM 861 N N . ALA A 1 108 ? -11.818 9.336 -0.990 1.00 78.44 108 ALA A N 1
ATOM 862 C CA . ALA A 1 108 ? -13.041 10.144 -1.004 1.00 78.44 108 ALA A CA 1
ATOM 863 C C . ALA A 1 108 ? -14.290 9.358 -1.460 1.00 78.44 108 ALA A C 1
ATOM 865 O O . ALA A 1 108 ? -15.364 9.944 -1.583 1.00 78.44 108 ALA A O 1
ATOM 866 N N . LYS A 1 109 ? -14.132 8.063 -1.753 1.00 52.56 109 LYS A N 1
ATOM 867 C CA . LYS A 1 109 ? -15.212 7.115 -2.049 1.00 52.56 109 LYS A CA 1
ATOM 868 C C . LYS A 1 109 ? -15.603 6.363 -0.786 1.00 52.56 109 LYS A C 1
ATOM 870 O O . LYS A 1 109 ? -16.811 6.084 -0.652 1.00 52.56 109 LYS A O 1
#

Secondary structure (DSSP, 8-state):
------------HHHHHHS-HHHHHHHHHHHHHHHHHHHHHHHHHHHHHHHHHHHTT---PPPPHHHHHHHHHHS--HHHHHHHHHHHHHT-SHHHHHHHHHHHHHH--

Mean predicted aligned error: 5.67 Å

Nearest PDB structures (foldseek):
  2hzl-assembly1_A  TM=5.994E-01  e=5.082E+00  Cereibacter sphaeroides 2.4.1

pLDDT: mean 90.94, std 9.16, range [52.56, 98.38]

Sequence (109 aa):
MMALTGHNITMSKRTWSRLPKDIQNVFRDQSAKTMQDYLAWVGDFEKKAAENIKEKGGTFKPFPADELKKWKAASPDFLDSWEKATAAATKDAETPKKVAARWRQLLAK

Radius of gyration: 20.03 Å; Cα contacts (8 Å, |Δi|>4): 29; chains: 1; bounding box: 39×40×44 Å

Solvent-accessible surface area (backbone atoms only — not comparable to full-atom values): 6676 Å² total; per-residue (Å²): 119,85,86,90,83,84,86,83,90,82,77,59,69,74,59,58,74,68,49,56,70,70,58,50,49,51,53,51,56,46,60,72,49,47,61,59,56,49,54,54,49,50,56,54,49,53,52,52,49,54,52,55,39,44,76,73,71,48,82,89,76,83,78,55,66,68,59,51,50,51,52,43,72,70,46,74,66,61,60,61,53,47,27,53,52,48,15,67,74,68,75,40,64,63,62,37,48,54,53,46,52,51,52,54,61,69,69,75,113

Foldseek 3Di:
DDDDDDDDDDDDPVVLVPDDPVVNVVVVVCVVVVVVVVVVVVVVVVVVVVVVCVVVVHDDDDDDPVVVVVCVVPDDPVLVVVLVVVCVVVVNNPVSVVVSVVVVVVPVD